Protein AF-A0A7K2N5H4-F1 (afdb_monomer)

Radius of gyration: 20.77 Å; Cα contacts (8 Å, |Δi|>4): 59; chains: 1; bounding box: 54×27×44 Å

Sequence (99 aa):
MAHADRAPVLTRFPPTPSLFHPPPELNGLQRDRPVTRFRLADGTTGWPATRYEDVCQVPTDPPEHTRPRRLVAGAFTARRADAMRPRVTDVDADLVENS

pLDDT: mean 77.27, std 15.85, range [30.98, 98.0]

Secondary structure (DSSP, 8-state):
-----S----BPPPP-S-SSS--TTHHHHHHH-SB--EE-TTS-EE--B-SHHHHHTS---TTTTHHHHHHHTTTT-HHHHHHTHHHHHHHHHHHHHT-

Nearest PDB structures (foldseek):
  8yz8-assembly1_B  TM=8.026E-01  e=1.844E-01  Kitasatospora mediocidica KCTC 9733
  2ij5-assembly5_E  TM=7.997E-01  e=2.772E-01  Mycobacterium tuberculosis
  3cy0-assembly1_A-2  TM=7.797E-01  e=2.967E-01  Mycobacterium tuberculosis H37Rv
  7nqm-assembly1_A  TM=7.684E-01  e=2.967E-01  Mycobacterium tuberculosis H37Rv
  1n4g-assembly1_A  TM=7.869E-01  e=4.774E-01  Mycobacterium tuberculosis

Structure (mmCIF, N/CA/C/O backbone):
data_AF-A0A7K2N5H4-F1
#
_entry.id   AF-A0A7K2N5H4-F1
#
loop_
_atom_site.group_PDB
_atom_site.id
_atom_site.type_symbol
_atom_site.label_atom_id
_atom_site.label_alt_id
_atom_site.label_comp_id
_atom_site.label_asym_id
_atom_site.label_entity_id
_atom_site.label_seq_id
_atom_site.pdbx_PDB_ins_code
_atom_site.Cartn_x
_atom_site.Cartn_y
_atom_site.Cartn_z
_atom_site.occupancy
_atom_site.B_iso_or_equiv
_atom_site.auth_seq_id
_atom_site.auth_comp_id
_atom_site.auth_asym_id
_atom_site.auth_atom_id
_atom_site.pdbx_PDB_model_num
ATOM 1 N N . MET A 1 1 ? -27.200 -14.488 11.627 1.00 32.34 1 MET A N 1
ATOM 2 C CA . MET A 1 1 ? -26.873 -13.044 11.671 1.00 32.34 1 MET A CA 1
ATOM 3 C C . MET A 1 1 ? -27.424 -12.405 12.949 1.00 32.34 1 MET A C 1
ATOM 5 O O . MET A 1 1 ? -28.301 -11.558 12.879 1.00 32.34 1 MET A O 1
ATOM 9 N N . ALA A 1 2 ? -26.943 -12.812 14.125 1.00 39.06 2 ALA A N 1
ATOM 10 C CA . ALA A 1 2 ? -27.348 -12.200 15.392 1.00 39.06 2 ALA A CA 1
ATOM 11 C C . ALA A 1 2 ? -26.259 -12.439 16.444 1.00 39.06 2 ALA A C 1
ATOM 13 O O . ALA A 1 2 ? -26.089 -13.572 16.870 1.00 39.06 2 ALA A O 1
ATOM 14 N N . HIS A 1 3 ? -25.496 -11.394 16.781 1.00 30.98 3 HIS A N 1
ATOM 15 C CA . HIS A 1 3 ? -24.846 -11.163 18.081 1.00 30.98 3 HIS A CA 1
ATOM 16 C C . HIS A 1 3 ? -23.967 -9.908 17.989 1.00 30.98 3 HIS A C 1
ATOM 18 O O . HIS A 1 3 ? -22.774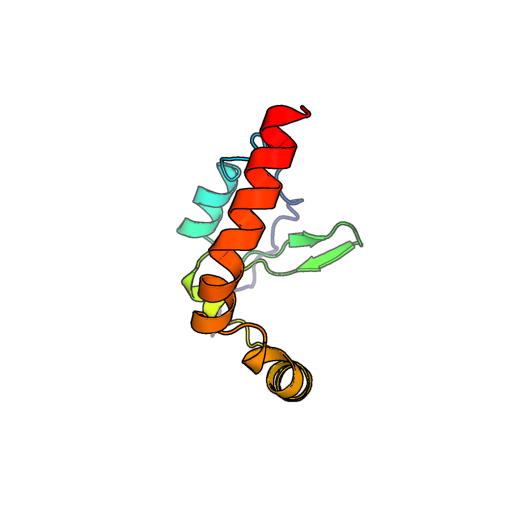 -9.982 17.715 1.00 30.98 3 HIS A O 1
ATOM 24 N N . ALA A 1 4 ? -24.557 -8.736 18.219 1.00 41.62 4 ALA A N 1
ATOM 25 C CA . ALA A 1 4 ? -23.785 -7.522 18.484 1.00 41.62 4 ALA A CA 1
ATOM 26 C C . ALA A 1 4 ? -24.563 -6.562 19.394 1.00 41.62 4 ALA A C 1
ATOM 28 O O . ALA A 1 4 ? -24.582 -5.360 19.155 1.00 41.62 4 ALA A O 1
ATOM 29 N N . ASP A 1 5 ? -25.203 -7.096 20.438 1.00 41.59 5 ASP A N 1
ATOM 30 C CA . ASP A 1 5 ? -25.733 -6.282 21.533 1.00 41.59 5 ASP A CA 1
ATOM 31 C C . ASP A 1 5 ? -24.861 -6.467 22.780 1.00 41.59 5 ASP A C 1
ATOM 33 O O . ASP A 1 5 ? -25.131 -7.268 23.674 1.00 41.59 5 ASP A O 1
ATOM 37 N N . ARG A 1 6 ? -23.708 -5.794 22.764 1.00 43.78 6 ARG A N 1
ATOM 38 C CA . ARG A 1 6 ? -22.953 -5.419 23.963 1.00 43.78 6 ARG A CA 1
ATOM 39 C C . ARG A 1 6 ? -21.995 -4.294 23.579 1.00 43.78 6 ARG A C 1
ATOM 41 O O . ARG A 1 6 ? -21.187 -4.459 22.665 1.00 43.78 6 ARG A O 1
ATOM 48 N N . ALA A 1 7 ? -22.149 -3.148 24.241 1.00 46.69 7 ALA A N 1
ATOM 49 C CA . ALA A 1 7 ? -21.488 -1.877 23.933 1.00 46.69 7 ALA A CA 1
ATOM 50 C C . ALA A 1 7 ? -19.988 -2.043 23.595 1.00 46.69 7 ALA A C 1
ATOM 52 O O . ALA A 1 7 ? -19.260 -2.648 24.387 1.00 46.69 7 ALA A O 1
ATOM 53 N N . PRO A 1 8 ? -19.488 -1.541 22.448 1.00 47.0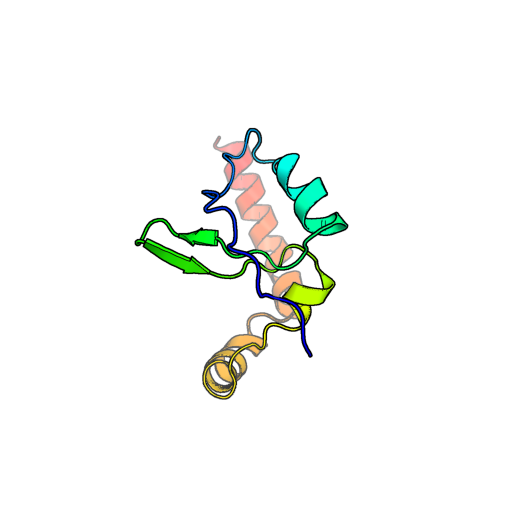0 8 PRO A N 1
ATOM 54 C CA . PRO A 1 8 ? -18.092 -1.735 22.096 1.00 47.00 8 PRO A CA 1
ATOM 55 C C . PRO A 1 8 ? -17.209 -0.669 22.752 1.00 47.00 8 PRO A C 1
ATOM 57 O O . PRO A 1 8 ? -17.536 0.518 22.787 1.00 47.00 8 PRO A O 1
ATOM 60 N N . VAL A 1 9 ? -16.069 -1.131 23.263 1.00 56.78 9 VAL A N 1
ATOM 61 C CA . VAL A 1 9 ? -14.980 -0.317 23.803 1.00 56.78 9 VAL A CA 1
ATOM 62 C C . VAL A 1 9 ? -14.493 0.649 22.721 1.00 56.78 9 VAL A C 1
ATOM 64 O O . VAL A 1 9 ? -14.119 0.233 21.629 1.00 56.78 9 VAL A O 1
ATOM 67 N N . LEU A 1 10 ? -14.499 1.945 23.035 1.00 49.84 10 LEU A N 1
ATOM 68 C CA . LEU A 1 10 ? -13.975 3.014 22.188 1.00 49.84 10 LEU A CA 1
ATOM 69 C C . LEU A 1 10 ? -12.444 3.019 22.253 1.00 49.84 10 LEU A C 1
ATOM 71 O O . LEU A 1 10 ? -11.855 3.822 22.975 1.00 49.84 10 LEU A O 1
ATOM 75 N N . THR A 1 11 ? -11.781 2.122 21.528 1.00 56.72 11 THR A N 1
ATOM 76 C CA . THR A 1 11 ? -10.325 2.197 21.375 1.00 56.72 11 THR A CA 1
ATOM 77 C C . THR A 1 11 ? -9.973 3.147 20.235 1.00 56.72 11 THR A C 1
ATOM 79 O O . THR A 1 11 ? -10.499 3.043 19.125 1.00 56.72 11 THR A O 1
ATOM 82 N N . ARG A 1 12 ? -9.057 4.081 20.500 1.00 65.12 12 ARG A N 1
ATOM 83 C CA . ARG A 1 12 ? -8.275 4.745 19.449 1.00 65.12 12 ARG A CA 1
ATOM 84 C C . ARG A 1 12 ? -7.385 3.686 18.784 1.00 65.12 12 ARG A C 1
ATOM 86 O O . ARG A 1 12 ? -7.023 2.710 19.441 1.00 65.12 12 ARG A O 1
ATOM 93 N N . PHE A 1 13 ? -7.034 3.859 17.509 1.00 67.50 13 PHE A N 1
ATOM 94 C CA . PHE A 1 13 ? -6.038 2.989 16.871 1.00 67.50 13 PHE A CA 1
ATOM 95 C C . PHE A 1 13 ? -4.749 2.981 17.718 1.00 67.50 13 PHE A C 1
ATOM 97 O O . PHE A 1 13 ? -4.314 4.066 18.129 1.00 67.50 13 PHE A O 1
ATOM 104 N N . PRO A 1 14 ? -4.177 1.805 18.040 1.00 72.12 14 PRO A N 1
ATOM 105 C CA . PRO A 1 14 ? -2.994 1.738 18.885 1.00 72.12 14 PRO A CA 1
ATOM 106 C C . PRO A 1 14 ? -1.818 2.451 18.201 1.00 72.12 14 PRO A C 1
ATOM 108 O O . PRO A 1 14 ? -1.694 2.377 16.975 1.00 72.12 14 PRO A O 1
ATOM 111 N N . PRO A 1 15 ? -0.966 3.164 18.958 1.00 74.19 15 PRO A N 1
ATOM 112 C CA . PRO A 1 15 ? 0.248 3.742 18.399 1.00 74.19 15 PRO A CA 1
ATOM 113 C C . PRO A 1 15 ? 1.154 2.631 17.858 1.00 74.19 15 PRO A C 1
ATOM 115 O O . PRO A 1 15 ? 1.268 1.569 18.464 1.00 74.19 15 PRO A O 1
ATOM 118 N N . THR A 1 16 ? 1.804 2.877 16.722 1.00 73.94 16 THR A N 1
ATOM 119 C CA . THR A 1 16 ? 2.743 1.931 16.109 1.00 73.94 16 THR A CA 1
ATOM 120 C C . THR A 1 16 ? 4.127 2.092 16.742 1.00 73.94 16 THR A C 1
ATOM 122 O O . THR A 1 16 ? 4.766 3.119 16.516 1.00 73.94 16 THR A O 1
ATOM 125 N N . PRO A 1 17 ? 4.627 1.114 17.523 1.00 77.75 17 PRO A N 1
ATOM 126 C CA . PRO A 1 17 ? 5.950 1.210 18.147 1.00 77.75 17 PRO A CA 1
ATOM 127 C C . PRO A 1 17 ? 7.096 0.991 17.146 1.00 77.75 17 PRO A C 1
ATOM 129 O O . PRO A 1 17 ? 8.254 1.242 17.465 1.00 77.75 17 PRO A O 1
ATOM 132 N N . SER A 1 18 ? 6.790 0.501 15.941 1.00 81.69 18 SER A N 1
ATOM 133 C CA . SER A 1 18 ? 7.746 0.228 14.871 1.00 81.69 18 SER A CA 1
ATOM 134 C C . SER A 1 18 ? 7.106 0.465 13.504 1.00 81.69 18 SER A C 1
ATOM 136 O O . SER A 1 18 ? 5.906 0.260 13.331 1.00 81.69 18 SER A O 1
ATOM 138 N N . LEU A 1 19 ? 7.924 0.859 12.525 1.00 82.31 19 LEU A N 1
ATOM 139 C CA . LEU A 1 19 ? 7.526 0.939 11.116 1.00 82.31 19 LEU A CA 1
ATOM 140 C C . LEU A 1 19 ? 7.452 -0.441 10.443 1.00 82.31 19 LEU A C 1
ATOM 142 O O . LEU A 1 19 ? 6.711 -0.607 9.481 1.00 82.31 19 LEU A O 1
ATOM 146 N N . PHE A 1 20 ? 8.201 -1.427 10.944 1.00 86.50 20 PHE A N 1
ATOM 147 C CA . PHE A 1 20 ? 8.330 -2.751 1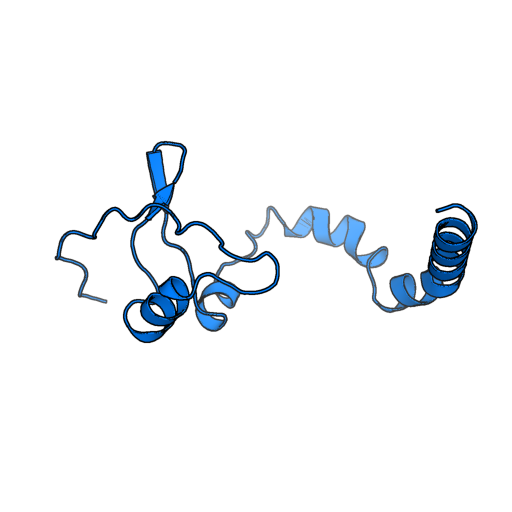0.320 1.00 86.50 20 PHE A CA 1
ATOM 148 C C . PHE A 1 20 ? 7.509 -3.842 11.013 1.00 86.50 20 PHE A C 1
ATOM 150 O O . PHE A 1 20 ? 7.412 -4.955 10.501 1.00 86.50 20 PHE A O 1
ATOM 157 N N . HIS A 1 21 ? 6.901 -3.534 12.161 1.00 80.38 21 HIS A N 1
ATOM 158 C CA . HIS A 1 21 ? 6.068 -4.476 12.899 1.00 80.38 21 HIS A CA 1
ATOM 159 C C . HIS A 1 21 ? 4.719 -3.848 13.240 1.00 80.38 21 HIS A C 1
ATOM 161 O O . HIS A 1 21 ? 4.688 -2.742 13.790 1.00 80.38 21 HIS A O 1
ATOM 167 N N . PRO A 1 22 ? 3.602 -4.543 12.958 1.00 78.19 22 PRO A N 1
ATOM 168 C CA . PRO A 1 22 ? 2.304 -4.072 13.402 1.00 78.19 22 PRO A CA 1
ATOM 169 C C . PRO A 1 22 ? 2.244 -4.039 14.942 1.00 78.19 22 PRO A C 1
ATOM 171 O O . PRO A 1 22 ? 2.941 -4.819 15.600 1.00 78.19 22 PRO A O 1
ATOM 174 N N . PRO A 1 23 ? 1.398 -3.175 15.531 1.00 79.81 23 PRO A N 1
ATOM 175 C CA . PRO A 1 23 ? 1.186 -3.134 16.973 1.00 79.81 23 PRO A CA 1
ATOM 176 C C . PRO A 1 23 ? 0.762 -4.514 17.503 1.00 79.81 23 PRO A C 1
ATOM 178 O O . PRO A 1 23 ? -0.158 -5.119 16.936 1.00 79.81 23 PRO A O 1
ATOM 181 N N . PRO A 1 24 ? 1.390 -5.035 18.573 1.00 76.88 24 PRO A N 1
ATOM 182 C CA . PRO A 1 24 ? 1.077 -6.361 19.106 1.00 76.88 24 PRO A CA 1
ATOM 183 C C . PRO A 1 24 ? -0.384 -6.497 19.564 1.00 76.88 24 PRO A C 1
ATOM 185 O O . PRO A 1 24 ? -0.931 -7.600 19.542 1.00 76.88 24 PRO A O 1
ATOM 188 N N . GLU A 1 25 ? -1.041 -5.388 19.909 1.00 75.56 25 GLU A N 1
ATOM 189 C CA . GLU A 1 25 ? -2.459 -5.305 20.268 1.00 75.56 25 GLU A CA 1
ATOM 190 C C . GLU A 1 25 ? -3.383 -5.757 19.123 1.00 75.56 25 GLU A C 1
ATOM 192 O O . GLU A 1 25 ? -4.464 -6.294 19.376 1.00 75.56 25 GLU A O 1
ATOM 197 N N . LEU A 1 26 ? -2.955 -5.615 17.858 1.00 74.06 26 LEU A N 1
ATOM 198 C CA . LEU A 1 26 ? -3.721 -6.101 16.704 1.00 74.06 26 LEU A CA 1
ATOM 199 C C . LEU A 1 26 ? -3.814 -7.634 16.670 1.00 74.06 26 LEU A C 1
ATOM 201 O O . LEU A 1 26 ? -4.810 -8.167 16.182 1.00 74.06 26 LEU A O 1
ATOM 205 N N . ASN A 1 27 ? -2.840 -8.356 17.239 1.00 74.31 27 ASN A N 1
ATOM 206 C CA . ASN A 1 27 ? -2.827 -9.825 17.233 1.00 74.31 27 ASN A CA 1
ATOM 207 C C . ASN A 1 27 ? -3.984 -10.434 18.047 1.00 74.31 27 ASN A C 1
ATOM 209 O O . ASN A 1 27 ? -4.435 -11.542 17.749 1.00 74.31 27 ASN A O 1
ATOM 213 N N . GLY A 1 28 ? -4.438 -9.748 19.102 1.00 68.75 28 GLY A N 1
ATOM 214 C CA . GLY A 1 28 ? -5.608 -10.159 19.888 1.00 68.75 28 GLY A CA 1
ATOM 215 C C . GLY A 1 28 ? -6.914 -9.869 19.148 1.00 68.75 28 GLY A C 1
ATOM 216 O O . GLY A 1 28 ? -7.788 -10.727 19.064 1.00 68.75 28 GLY A O 1
ATOM 217 N N . LEU A 1 29 ? -7.008 -8.695 18.513 1.00 69.12 29 LEU A N 1
ATOM 218 C CA . LEU A 1 29 ? -8.169 -8.314 17.702 1.00 69.12 29 LEU A CA 1
ATOM 219 C C . LEU A 1 29 ? -8.375 -9.266 16.521 1.00 69.12 29 LEU A C 1
ATOM 221 O O . LEU A 1 29 ? -9.490 -9.732 16.305 1.00 69.12 29 LEU A O 1
ATOM 225 N N . GLN A 1 30 ? -7.301 -9.633 15.818 1.00 67.62 30 GLN A N 1
ATOM 226 C CA . GLN A 1 30 ? -7.366 -10.602 14.724 1.00 67.62 30 GLN A CA 1
ATOM 227 C C . GLN A 1 30 ? -7.862 -11.978 15.187 1.00 67.62 30 GLN A C 1
ATOM 229 O O . GLN A 1 30 ? -8.613 -12.626 14.461 1.00 67.62 30 GLN A O 1
ATOM 234 N N . ARG A 1 31 ? -7.466 -12.447 16.376 1.00 64.94 31 ARG A N 1
ATOM 235 C CA . ARG A 1 31 ? -7.853 -13.777 16.874 1.00 64.94 31 ARG A CA 1
ATOM 236 C C . ARG A 1 31 ? -9.276 -13.809 17.419 1.00 64.94 31 ARG A C 1
ATOM 238 O O . ARG A 1 31 ? -10.054 -14.654 16.981 1.00 64.94 31 ARG A O 1
ATOM 245 N N . ASP A 1 32 ? -9.627 -12.858 18.278 1.00 65.19 32 ASP A N 1
ATOM 246 C CA . ASP A 1 32 ? -10.821 -12.971 19.118 1.00 65.19 32 ASP A CA 1
ATOM 247 C C . ASP A 1 32 ? -11.992 -12.107 18.631 1.00 65.19 32 ASP A C 1
ATOM 249 O O . ASP A 1 32 ? -13.152 -12.443 18.880 1.00 65.19 32 ASP A O 1
ATOM 253 N N . ARG A 1 33 ? -11.722 -10.983 17.944 1.00 60.88 33 ARG A N 1
ATOM 254 C CA . ARG A 1 33 ? -12.746 -10.007 17.512 1.00 60.88 33 ARG A CA 1
ATOM 255 C C . ARG A 1 33 ? -12.376 -9.310 16.188 1.00 60.88 33 ARG A C 1
ATOM 257 O O . ARG A 1 33 ? -12.135 -8.097 16.190 1.00 60.88 33 ARG A O 1
ATOM 264 N N . PRO A 1 34 ? -12.369 -10.044 15.058 1.00 59.59 34 PRO A N 1
ATOM 265 C CA . PRO A 1 34 ? -11.785 -9.580 13.793 1.00 59.59 34 PRO A CA 1
ATOM 266 C C . PRO A 1 34 ? -12.442 -8.322 13.206 1.00 59.59 34 PRO A C 1
ATOM 268 O O . PRO A 1 34 ? -11.798 -7.597 12.446 1.00 59.59 34 PRO A O 1
ATOM 271 N N . VAL A 1 35 ? -13.679 -8.030 13.629 1.00 63.84 35 VAL A N 1
ATOM 272 C CA . VAL A 1 35 ? -14.455 -6.832 13.294 1.00 63.84 35 VAL A CA 1
ATOM 273 C C . VAL A 1 35 ? -14.952 -6.183 14.596 1.00 63.84 35 VAL A C 1
ATOM 275 O O . VAL A 1 35 ? -15.912 -6.638 15.219 1.00 63.84 35 VAL A O 1
ATOM 278 N N . THR A 1 36 ? -14.268 -5.125 15.040 1.00 68.19 36 THR A N 1
ATOM 279 C CA . THR A 1 36 ? -14.588 -4.358 16.264 1.00 68.19 36 THR A CA 1
ATOM 280 C C . THR A 1 36 ? -14.861 -2.897 15.911 1.00 68.19 36 THR A C 1
ATOM 282 O O . THR A 1 36 ? -14.314 -2.382 14.952 1.00 68.19 36 THR A O 1
ATOM 285 N N . ARG A 1 37 ? -15.710 -2.191 16.659 1.00 71.62 37 ARG A N 1
ATOM 286 C CA . ARG A 1 37 ? -16.051 -0.789 16.376 1.00 71.62 37 ARG A CA 1
ATOM 287 C C . ARG A 1 37 ? -14.932 0.160 16.857 1.00 71.62 37 ARG A C 1
ATOM 289 O O . ARG A 1 37 ? -14.608 0.136 18.038 1.00 71.62 37 ARG A O 1
ATOM 296 N N . PHE A 1 38 ? -14.377 1.007 15.982 1.00 73.75 38 PHE A N 1
ATOM 297 C CA . PHE A 1 38 ? -13.315 1.990 16.292 1.00 73.75 38 PHE A CA 1
ATOM 298 C C . PHE A 1 38 ? -13.783 3.431 16.079 1.00 73.75 38 PHE A C 1
ATOM 300 O O . PHE A 1 38 ? -14.527 3.706 15.139 1.00 73.75 38 PHE A O 1
ATOM 307 N N . ARG A 1 39 ? -13.300 4.374 16.900 1.00 76.25 39 ARG A N 1
ATOM 308 C CA . ARG A 1 39 ? -13.492 5.812 16.651 1.00 76.25 39 ARG A CA 1
ATOM 309 C C . ARG A 1 39 ? -12.303 6.365 15.869 1.00 76.25 39 ARG A C 1
ATOM 311 O O . ARG A 1 39 ? -11.163 6.271 16.327 1.00 76.25 39 ARG A O 1
ATOM 318 N N . LEU A 1 40 ? -12.585 6.929 14.702 1.00 76.62 40 LEU A N 1
ATOM 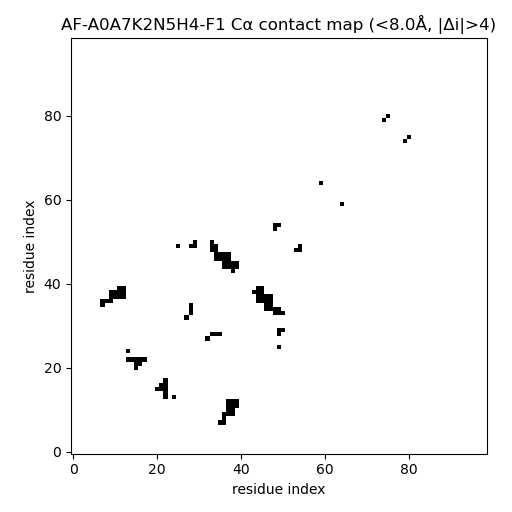319 C CA . LEU A 1 40 ? -11.606 7.604 13.860 1.00 76.62 40 LEU A CA 1
ATOM 320 C C . LEU A 1 40 ? -11.322 9.016 14.394 1.00 76.62 40 LEU A C 1
ATOM 322 O O . LEU A 1 40 ? -12.035 9.531 15.259 1.00 76.62 40 LEU A O 1
ATOM 326 N N . ALA A 1 41 ? -10.234 9.627 13.921 1.00 75.44 41 ALA A N 1
ATOM 327 C CA . ALA A 1 41 ? -9.774 10.930 14.411 1.00 75.44 41 ALA A CA 1
ATOM 328 C C . ALA A 1 41 ? -10.792 12.061 14.176 1.00 75.44 41 ALA A C 1
ATOM 330 O O . ALA A 1 41 ? -10.841 13.008 14.953 1.00 75.44 41 ALA A O 1
ATOM 331 N N . ASP A 1 42 ? -11.631 11.928 13.150 1.00 80.50 42 ASP A N 1
ATOM 332 C CA . ASP A 1 42 ? -12.733 12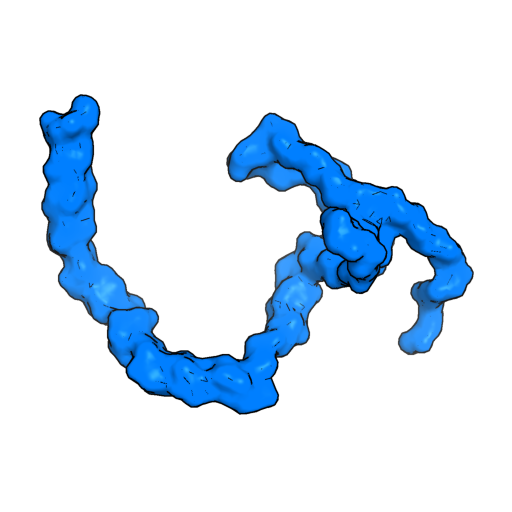.838 12.820 1.00 80.50 42 ASP A CA 1
ATOM 333 C C . ASP A 1 42 ? -13.994 12.621 13.685 1.00 80.50 42 ASP A C 1
ATOM 335 O O . ASP A 1 42 ? -15.018 13.267 13.479 1.00 80.50 42 ASP A O 1
ATOM 339 N N . GLY A 1 43 ? -13.942 11.702 14.655 1.00 79.31 43 GLY A N 1
ATOM 340 C CA . GLY A 1 43 ? -15.066 11.348 15.518 1.00 79.31 43 GLY A CA 1
ATOM 341 C C . GLY A 1 43 ? -16.051 10.357 14.896 1.00 79.31 43 GLY A C 1
ATOM 342 O O . GLY A 1 43 ? -16.921 9.846 15.611 1.00 79.31 43 GLY A O 1
ATOM 343 N N . THR A 1 44 ? -15.903 10.023 13.610 1.00 81.31 44 THR A N 1
ATOM 344 C CA . THR A 1 44 ? -16.716 8.995 12.960 1.00 81.31 44 THR A CA 1
ATOM 345 C C . THR A 1 44 ? -16.364 7.614 13.496 1.00 81.31 44 THR A C 1
ATOM 347 O O . THR A 1 44 ? -1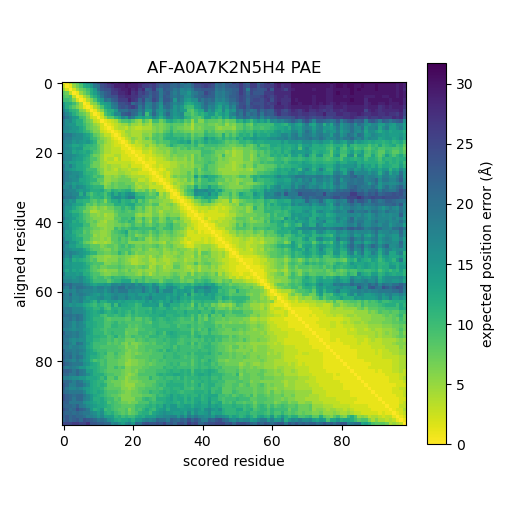5.356 7.391 14.175 1.00 81.31 44 THR A O 1
ATOM 350 N N . THR A 1 45 ? -17.256 6.662 13.247 1.00 79.44 45 THR A N 1
ATOM 351 C CA . THR A 1 45 ? -17.057 5.291 13.687 1.00 79.44 45 THR A CA 1
ATOM 352 C C . THR A 1 45 ? -16.817 4.372 12.502 1.00 79.44 45 THR A C 1
ATOM 354 O O . THR A 1 45 ? -17.687 4.246 11.645 1.00 79.44 45 THR A O 1
ATOM 357 N N . GLY A 1 46 ? -15.679 3.684 12.508 1.00 77.88 46 GLY A N 1
ATOM 358 C CA . GLY A 1 46 ? -15.338 2.649 11.541 1.00 77.88 46 GLY A CA 1
ATOM 359 C C . GLY A 1 46 ? -15.397 1.237 12.123 1.00 77.88 46 GLY A C 1
ATOM 360 O O . GLY A 1 46 ? -15.479 1.032 13.338 1.00 77.88 46 GLY A O 1
ATOM 361 N N . TRP A 1 47 ? -15.303 0.265 11.223 1.00 78.25 47 TRP A N 1
ATOM 362 C CA . TRP A 1 47 ? -15.119 -1.152 11.518 1.00 78.25 47 TRP A CA 1
ATOM 363 C C . TRP A 1 47 ? -13.891 -1.622 10.727 1.00 78.25 47 TRP A C 1
ATOM 365 O O . TRP A 1 47 ? -14.019 -1.891 9.534 1.00 78.25 47 TRP A O 1
ATOM 375 N N . PRO A 1 48 ? -12.683 -1.643 11.316 1.00 75.00 48 PRO A N 1
ATOM 376 C CA . PRO A 1 48 ? -11.516 -2.129 10.611 1.00 75.00 48 PRO A CA 1
ATOM 377 C C . PRO A 1 48 ? -11.641 -3.638 10.398 1.00 75.00 48 PRO A C 1
ATOM 379 O O . PRO A 1 48 ? -11.878 -4.394 11.341 1.00 75.00 48 PRO A O 1
A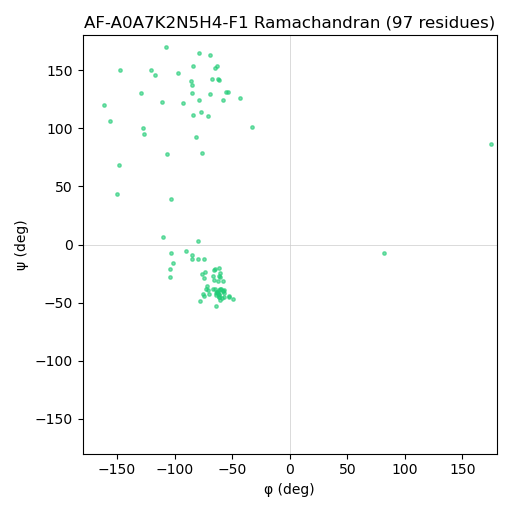TOM 382 N N . ALA A 1 49 ? -11.439 -4.056 9.152 1.00 76.44 49 ALA A N 1
ATOM 383 C CA . ALA A 1 49 ? -11.138 -5.434 8.804 1.00 76.44 49 ALA A CA 1
ATOM 384 C C . ALA A 1 49 ? -9.663 -5.687 9.133 1.00 76.44 49 ALA A C 1
ATOM 386 O O . ALA A 1 49 ? -8.775 -5.058 8.558 1.00 76.44 49 ALA A O 1
ATOM 387 N N . THR A 1 50 ? -9.398 -6.555 10.109 1.00 71.75 50 THR A N 1
ATOM 388 C CA . THR A 1 50 ? -8.026 -6.816 10.582 1.00 71.75 50 THR A CA 1
ATOM 389 C C . THR A 1 50 ? -7.440 -8.114 10.038 1.00 71.75 50 THR A C 1
ATOM 391 O O . THR A 1 50 ? -6.220 -8.290 10.088 1.00 71.75 50 THR A O 1
ATOM 394 N N . ARG A 1 51 ? -8.277 -9.007 9.494 1.00 74.69 51 ARG A N 1
ATOM 395 C CA . ARG A 1 51 ? -7.841 -10.229 8.813 1.00 74.69 51 ARG A CA 1
ATOM 396 C C . ARG A 1 51 ? -7.787 -10.025 7.309 1.00 74.69 51 ARG A C 1
ATOM 398 O O . ARG A 1 51 ? -8.616 -9.331 6.732 1.00 74.69 51 ARG A O 1
ATOM 405 N N . TYR A 1 52 ? -6.845 -10.713 6.673 1.00 77.81 52 TYR A N 1
ATOM 406 C CA . TYR A 1 52 ? -6.704 -10.704 5.219 1.00 77.81 52 TYR A CA 1
ATOM 407 C C . TYR A 1 52 ? -7.985 -11.162 4.504 1.00 77.81 52 TYR A C 1
ATOM 409 O O . TYR A 1 52 ? -8.405 -10.530 3.540 1.00 77.81 52 TYR A O 1
ATOM 417 N N . GLU A 1 53 ? -8.637 -12.211 5.022 1.00 72.31 53 GLU A N 1
ATOM 418 C CA . GLU A 1 53 ? -9.892 -12.734 4.466 1.00 72.31 53 GLU A CA 1
ATOM 419 C C . GLU A 1 53 ? -11.000 -11.675 4.422 1.00 72.31 53 GLU A C 1
ATOM 421 O O . GLU A 1 53 ? -11.687 -11.562 3.412 1.00 72.31 53 GLU A O 1
ATOM 426 N N . ASP A 1 54 ? -11.110 -10.849 5.465 1.00 73.06 54 ASP A N 1
ATOM 427 C CA . ASP A 1 54 ? -12.110 -9.785 5.560 1.00 73.06 54 ASP A CA 1
ATOM 428 C C . ASP A 1 54 ? -11.780 -8.620 4.614 1.00 73.06 54 ASP A C 1
ATOM 430 O O . ASP A 1 54 ? -12.671 -8.055 3.983 1.00 73.06 54 ASP A O 1
ATOM 434 N N . VAL A 1 55 ? -10.493 -8.277 4.469 1.00 78.44 55 VAL A N 1
ATOM 435 C CA . VAL A 1 55 ? -10.039 -7.205 3.564 1.00 78.44 55 VAL A CA 1
ATOM 436 C C . VAL A 1 55 ? -10.351 -7.546 2.108 1.00 78.44 55 VAL A C 1
ATOM 438 O O . VAL A 1 55 ? -10.801 -6.680 1.362 1.00 78.44 55 VAL A O 1
ATOM 441 N N . CYS A 1 56 ? -10.162 -8.802 1.697 1.00 77.44 56 CYS A N 1
ATOM 442 C CA . CYS A 1 56 ? -10.450 -9.234 0.327 1.00 77.44 56 CYS A CA 1
ATOM 443 C C . CYS A 1 56 ? -11.938 -9.163 -0.045 1.00 77.44 56 CYS A C 1
ATOM 445 O O . CYS A 1 56 ? -12.254 -9.119 -1.233 1.00 77.44 56 CYS A O 1
ATOM 447 N N . GLN A 1 57 ? -12.840 -9.155 0.940 1.00 71.62 57 GLN A N 1
ATOM 448 C CA . GLN A 1 57 ? -14.284 -9.041 0.717 1.00 71.62 57 GLN A CA 1
ATOM 449 C C . GLN A 1 57 ? -14.758 -7.591 0.589 1.00 71.62 57 GLN A C 1
ATOM 451 O O . GLN A 1 57 ? -15.913 -7.374 0.230 1.00 71.62 57 GLN A O 1
ATOM 456 N N . VAL A 1 58 ? -13.903 -6.598 0.872 1.00 72.69 58 VAL A N 1
ATOM 457 C CA . VAL A 1 58 ? -14.245 -5.185 0.677 1.00 72.69 58 VAL A CA 1
ATOM 458 C C . VAL A 1 58 ? -14.281 -4.908 -0.831 1.00 72.69 58 VAL A C 1
ATOM 460 O O . VAL A 1 58 ? -13.238 -4.955 -1.491 1.00 72.69 58 VAL A O 1
ATOM 463 N N . PRO A 1 59 ? -15.466 -4.656 -1.415 1.00 67.38 59 PRO A N 1
ATOM 464 C CA . PRO A 1 59 ? -15.590 -4.504 -2.853 1.00 67.38 59 PRO A CA 1
ATOM 465 C C . PRO A 1 59 ? -14.887 -3.228 -3.322 1.00 67.38 59 PRO A C 1
ATOM 467 O O . PRO A 1 59 ? -14.921 -2.187 -2.674 1.00 67.38 59 PRO A O 1
ATOM 470 N N . THR A 1 60 ? -14.252 -3.304 -4.489 1.00 72.81 60 THR A N 1
ATOM 471 C CA . THR A 1 60 ? -13.758 -2.120 -5.196 1.00 72.81 60 THR A CA 1
ATOM 472 C C . THR A 1 60 ? -14.936 -1.505 -5.946 1.00 72.81 60 THR A C 1
ATOM 474 O O . THR A 1 60 ? -15.209 -1.956 -7.053 1.00 72.81 60 THR A O 1
ATOM 477 N N . ASP A 1 61 ? -15.650 -0.552 -5.331 1.00 70.50 61 ASP A N 1
ATOM 478 C CA . ASP A 1 61 ? -16.939 0.017 -5.783 1.00 70.50 61 ASP A CA 1
ATOM 479 C C . ASP A 1 61 ? -17.091 0.093 -7.319 1.00 70.50 61 ASP A C 1
ATOM 481 O O . ASP A 1 61 ? -16.490 0.964 -7.968 1.00 70.50 61 ASP A O 1
ATOM 485 N N . PRO A 1 62 ? -17.821 -0.849 -7.947 1.00 73.50 62 PRO A N 1
ATOM 486 C CA . PRO A 1 62 ? -18.252 -0.725 -9.330 1.00 73.50 62 PRO A CA 1
ATOM 487 C C . PRO A 1 62 ? -19.578 0.059 -9.386 1.00 73.50 62 PRO A C 1
ATOM 489 O O . PRO A 1 62 ? -20.475 -0.246 -8.601 1.00 73.50 62 PRO A O 1
ATOM 492 N N . PRO A 1 63 ? -19.783 0.952 -10.377 1.00 79.50 63 PRO A N 1
ATOM 493 C CA . PRO A 1 63 ? -18.957 1.174 -11.566 1.00 79.50 63 PRO A CA 1
ATOM 494 C C . PRO A 1 63 ? -17.841 2.216 -11.397 1.00 79.50 63 PRO A C 1
ATOM 496 O O . PRO A 1 63 ? -17.041 2.379 -12.327 1.00 79.50 63 PRO A O 1
ATOM 499 N N . GLU A 1 64 ? -17.773 2.906 -10.259 1.00 80.50 64 GLU A N 1
ATOM 500 C CA . GLU A 1 64 ? -16.906 4.062 -9.999 1.00 80.50 64 GLU A CA 1
ATOM 501 C C . GLU A 1 64 ? -15.443 3.741 -10.328 1.00 80.50 64 GLU A C 1
ATOM 503 O O . GLU A 1 64 ? -14.779 4.486 -11.053 1.00 80.50 64 GLU A O 1
ATOM 508 N N . HIS A 1 65 ? -14.968 2.564 -9.911 1.00 81.81 65 HIS A N 1
ATOM 509 C CA . HIS A 1 65 ? -13.602 2.109 -10.165 1.00 81.81 65 HIS A CA 1
ATOM 510 C C . HIS A 1 65 ? -13.396 1.426 -11.526 1.00 81.81 65 HIS A C 1
ATOM 512 O O . HIS A 1 65 ? -12.259 1.230 -11.962 1.00 81.81 65 HIS A O 1
ATOM 518 N N . THR A 1 66 ? -14.465 1.077 -12.248 1.00 85.12 66 THR A N 1
ATOM 519 C CA . THR A 1 66 ? -14.360 0.302 -13.498 1.00 85.12 66 THR A CA 1
ATOM 520 C C . THR A 1 66 ? -13.848 1.155 -14.658 1.00 85.12 66 THR A C 1
ATOM 522 O O . THR A 1 66 ? -12.967 0.729 -15.412 1.00 85.12 66 THR A O 1
ATOM 525 N N . ARG A 1 67 ? -14.375 2.375 -14.809 1.00 87.25 67 ARG A N 1
ATOM 526 C CA . ARG A 1 67 ? -13.989 3.299 -15.886 1.00 87.25 67 ARG A CA 1
ATOM 527 C C . ARG A 1 67 ? -12.522 3.751 -15.800 1.00 87.25 67 ARG A C 1
ATOM 529 O O . ARG A 1 67 ? -11.823 3.569 -16.798 1.00 87.25 67 ARG A O 1
ATOM 536 N N . PRO A 1 68 ? -12.016 4.291 -14.670 1.00 87.75 68 PRO A N 1
ATOM 537 C CA . PRO A 1 68 ? -10.617 4.711 -14.582 1.00 87.75 68 PRO A CA 1
ATOM 538 C C . PRO A 1 68 ? -9.661 3.526 -14.739 1.00 87.75 68 PRO A C 1
ATOM 540 O O . PRO A 1 68 ? -8.700 3.628 -15.500 1.00 87.75 68 PRO A O 1
ATOM 543 N N . ARG A 1 69 ? -9.963 2.366 -14.130 1.00 87.81 69 ARG A N 1
ATOM 544 C CA . ARG A 1 69 ? -9.147 1.153 -14.283 1.00 87.81 69 ARG A CA 1
ATOM 545 C C . ARG A 1 69 ? -9.006 0.747 -15.747 1.00 87.81 69 ARG A C 1
ATOM 547 O O . ARG A 1 69 ? -7.893 0.466 -16.174 1.00 87.81 69 ARG A O 1
ATOM 554 N N . ARG A 1 70 ? -10.088 0.746 -16.536 1.00 89.12 70 ARG A N 1
ATOM 555 C CA . ARG A 1 70 ? -10.015 0.406 -17.971 1.00 89.12 70 ARG A CA 1
ATOM 556 C C . ARG A 1 70 ? -9.097 1.340 -18.760 1.00 89.12 70 ARG A C 1
ATOM 558 O O . ARG A 1 70 ? -8.396 0.864 -19.644 1.00 89.12 70 ARG A O 1
ATOM 565 N N . LEU A 1 71 ? -9.093 2.634 -18.441 1.00 93.69 71 LEU A N 1
ATOM 566 C CA . LEU A 1 71 ? -8.281 3.623 -19.154 1.00 93.69 71 LEU A CA 1
ATOM 567 C C . LEU A 1 71 ? -6.782 3.467 -18.868 1.00 93.69 71 LEU A C 1
ATOM 569 O O . LEU A 1 71 ? -5.976 3.613 -19.781 1.00 93.69 71 LEU A O 1
ATOM 573 N N . VAL A 1 72 ? -6.404 3.160 -17.622 1.00 93.81 72 VAL A N 1
ATOM 574 C CA . VAL A 1 72 ? -4.987 3.175 -17.208 1.00 93.81 72 VAL A CA 1
ATOM 575 C C . VAL A 1 72 ? -4.356 1.790 -17.069 1.00 93.81 72 VAL A C 1
ATOM 577 O O . VAL A 1 72 ? -3.136 1.675 -17.152 1.00 93.81 72 VAL A O 1
ATOM 580 N N . ALA A 1 73 ? -5.140 0.718 -16.895 1.00 92.38 73 ALA A N 1
ATOM 581 C CA . 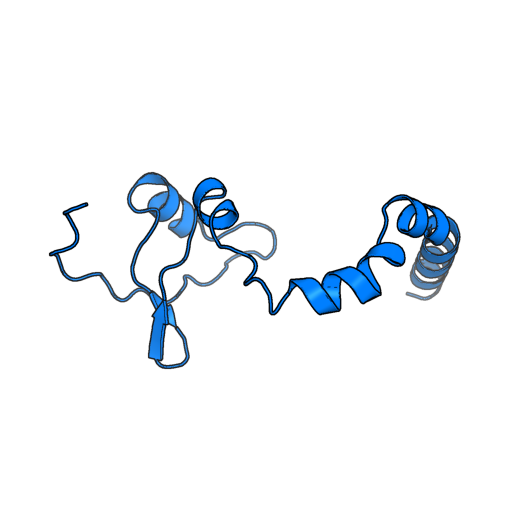ALA A 1 73 ? -4.603 -0.610 -16.570 1.00 92.38 73 ALA A CA 1
ATOM 582 C C . ALA A 1 73 ? -3.602 -1.143 -17.606 1.00 92.38 73 ALA A C 1
ATOM 584 O O . ALA A 1 73 ? -2.658 -1.832 -17.234 1.00 92.38 73 ALA A O 1
ATOM 585 N N . GLY A 1 74 ? -3.759 -0.796 -18.889 1.00 92.00 74 GLY A N 1
ATOM 586 C CA . GLY A 1 74 ? -2.818 -1.197 -19.940 1.00 92.00 74 GLY A CA 1
ATOM 587 C C . GLY A 1 74 ? -1.396 -0.651 -19.742 1.00 92.00 74 GLY A C 1
ATOM 588 O O . GLY A 1 74 ? -0.425 -1.325 -20.094 1.00 92.00 74 GLY A O 1
ATOM 589 N N . ALA A 1 75 ? -1.258 0.533 -19.137 1.00 93.06 75 ALA A N 1
ATOM 590 C CA . ALA A 1 75 ? 0.040 1.121 -18.808 1.00 93.06 75 ALA A CA 1
ATOM 591 C C . ALA A 1 75 ? 0.702 0.433 -17.599 1.00 93.06 75 ALA A C 1
ATOM 593 O O . ALA A 1 75 ? 1.924 0.339 -17.550 1.00 93.06 75 ALA A O 1
ATOM 594 N N . PHE A 1 76 ? -0.095 -0.115 -16.677 1.00 94.31 76 PHE A N 1
ATOM 595 C CA . PHE A 1 76 ? 0.353 -0.754 -15.431 1.00 94.31 76 PHE A CA 1
ATOM 596 C C . PHE A 1 76 ? 0.305 -2.290 -15.497 1.00 94.31 76 PHE A C 1
ATOM 598 O O . PHE A 1 76 ? -0.085 -2.966 -14.547 1.00 94.31 76 PHE A O 1
ATOM 605 N N . THR A 1 77 ? 0.680 -2.863 -16.640 1.00 95.38 77 THR A N 1
ATOM 606 C CA . THR A 1 77 ? 0.807 -4.322 -16.789 1.00 95.38 77 THR A CA 1
ATOM 607 C C . THR A 1 77 ? 2.168 -4.805 -16.290 1.00 95.38 77 THR A C 1
ATOM 609 O O . THR A 1 77 ? 3.151 -4.072 -16.382 1.00 95.38 77 THR A O 1
ATOM 612 N N . ALA A 1 78 ? 2.256 -6.065 -15.848 1.00 95.56 78 ALA A N 1
ATOM 613 C CA . ALA A 1 78 ? 3.525 -6.678 -15.431 1.00 95.56 78 ALA A CA 1
ATOM 614 C C . ALA A 1 78 ? 4.611 -6.543 -16.512 1.00 95.56 78 ALA A C 1
ATOM 616 O O . ALA A 1 78 ? 5.701 -6.059 -16.242 1.00 95.56 78 ALA A O 1
ATOM 617 N N . ARG A 1 79 ? 4.263 -6.816 -17.776 1.00 97.00 79 ARG A N 1
ATOM 618 C CA . ARG A 1 79 ? 5.175 -6.643 -18.916 1.00 97.00 79 ARG A CA 1
ATOM 619 C C . ARG A 1 79 ? 5.702 -5.211 -19.058 1.00 97.00 79 ARG A C 1
ATOM 621 O O . ARG A 1 79 ? 6.859 -5.021 -19.422 1.00 97.00 79 ARG A O 1
ATOM 628 N N . ARG A 1 80 ? 4.855 -4.197 -18.843 1.00 95.94 80 ARG A N 1
ATOM 629 C CA . ARG A 1 80 ? 5.284 -2.790 -18.896 1.00 95.94 80 ARG A CA 1
ATOM 630 C C . ARG A 1 80 ? 6.149 -2.430 -17.690 1.00 95.94 80 ARG A C 1
ATOM 632 O O . ARG A 1 80 ? 7.116 -1.704 -17.876 1.00 95.94 80 ARG A O 1
ATOM 639 N N . ALA A 1 81 ? 5.856 -2.979 -16.511 1.00 95.56 81 ALA A N 1
ATOM 640 C CA . ALA A 1 81 ? 6.712 -2.846 -15.335 1.00 95.56 81 ALA A CA 1
ATOM 641 C C . ALA A 1 81 ? 8.101 -3.462 -15.567 1.00 95.56 81 ALA A C 1
ATOM 643 O O . ALA A 1 81 ? 9.106 -2.804 -15.317 1.00 95.56 81 ALA A O 1
ATOM 644 N N . ASP A 1 82 ? 8.170 -4.663 -16.146 1.00 97.56 82 ASP A N 1
ATOM 645 C CA . ASP A 1 82 ? 9.440 -5.322 -16.467 1.00 97.56 82 ASP A CA 1
ATOM 646 C C . ASP A 1 82 ? 10.274 -4.515 -17.469 1.00 97.56 82 ASP A C 1
ATOM 648 O O . ASP A 1 82 ? 11.486 -4.390 -17.309 1.00 97.56 82 ASP A O 1
ATOM 652 N N . ALA A 1 83 ? 9.629 -3.901 -18.465 1.00 97.31 83 ALA A N 1
ATOM 653 C CA . ALA A 1 83 ? 10.303 -3.051 -19.444 1.00 97.31 83 ALA A CA 1
ATOM 654 C C . ALA A 1 83 ? 10.903 -1.766 -18.837 1.00 97.31 83 ALA A C 1
ATOM 656 O O . ALA A 1 83 ? 11.819 -1.198 -19.425 1.00 97.31 83 ALA A O 1
ATOM 657 N N . MET A 1 84 ? 10.418 -1.307 -17.676 1.00 97.19 84 MET A N 1
ATOM 658 C CA . MET A 1 84 ? 10.980 -0.142 -16.974 1.00 97.19 84 MET A CA 1
ATOM 659 C C . MET A 1 84 ? 12.242 -0.469 -16.171 1.00 97.19 84 MET A C 1
ATOM 661 O O . MET A 1 84 ? 12.936 0.455 -15.752 1.00 97.19 84 MET A O 1
ATOM 665 N N . ARG A 1 85 ? 12.560 -1.756 -15.970 1.00 97.25 85 ARG A N 1
ATOM 666 C CA . ARG A 1 85 ? 13.675 -2.197 -15.121 1.00 97.25 85 ARG A CA 1
ATOM 667 C C . ARG A 1 85 ? 15.003 -1.484 -15.413 1.00 97.25 85 ARG A C 1
ATOM 669 O O . ARG A 1 85 ? 15.584 -1.009 -14.444 1.00 97.25 85 ARG A O 1
ATOM 676 N N . PRO A 1 86 ? 15.459 -1.326 -16.675 1.00 98.00 86 PRO A N 1
ATOM 677 C CA . PRO A 1 86 ? 16.725 -0.644 -16.950 1.00 98.00 86 PRO A CA 1
ATOM 678 C C . PRO A 1 86 ? 16.740 0.789 -16.412 1.00 98.00 86 PRO A C 1
ATOM 680 O O . PRO A 1 86 ? 17.651 1.169 -15.690 1.00 98.00 86 PRO A O 1
ATOM 683 N N . ARG A 1 87 ? 15.665 1.551 -16.655 1.00 97.00 87 ARG A N 1
ATOM 684 C CA . ARG A 1 87 ? 15.582 2.945 -16.210 1.00 97.00 87 ARG A CA 1
ATOM 685 C C . ARG A 1 87 ? 15.566 3.068 -14.689 1.00 97.00 87 ARG A C 1
ATOM 687 O O . ARG A 1 87 ? 16.142 4.013 -14.167 1.00 97.00 87 ARG A O 1
ATOM 694 N N . VAL A 1 88 ? 14.889 2.151 -13.995 1.00 97.06 88 VAL A N 1
ATOM 695 C CA . VAL A 1 88 ? 14.867 2.122 -12.523 1.00 97.06 88 VAL A CA 1
ATOM 696 C C . VAL A 1 88 ? 16.263 1.843 -11.974 1.00 97.06 88 VAL A C 1
ATOM 698 O O . VAL A 1 88 ? 16.667 2.513 -11.033 1.00 97.06 88 VAL A O 1
ATOM 701 N N . THR A 1 89 ? 17.006 0.912 -12.580 1.00 96.88 89 THR A N 1
ATOM 702 C CA . THR A 1 89 ? 18.398 0.634 -12.201 1.00 96.88 89 THR A CA 1
ATOM 703 C C . THR A 1 89 ? 19.298 1.847 -12.413 1.00 96.88 89 THR A C 1
ATOM 705 O O . THR A 1 89 ? 20.082 2.151 -11.524 1.00 96.88 89 THR A O 1
ATOM 708 N N . ASP A 1 90 ? 19.144 2.573 -13.524 1.00 97.38 90 ASP A N 1
ATOM 709 C CA . ASP A 1 90 ? 19.918 3.799 -13.757 1.00 97.38 90 ASP A CA 1
ATOM 710 C C . ASP A 1 90 ? 19.629 4.856 -12.677 1.00 97.38 90 ASP A C 1
ATOM 712 O O . ASP A 1 90 ? 20.552 5.433 -12.122 1.00 97.38 90 ASP A O 1
ATOM 716 N N . VAL A 1 91 ? 18.350 5.077 -12.327 1.00 97.19 91 VAL A N 1
ATOM 717 C CA . VAL A 1 91 ? 17.983 6.017 -11.246 1.00 97.19 91 VAL A CA 1
ATOM 718 C C . VAL A 1 91 ? 18.560 5.578 -9.901 1.00 97.19 91 VAL A C 1
ATOM 720 O O . VAL A 1 91 ? 19.019 6.418 -9.138 1.00 97.19 91 VAL A O 1
ATOM 723 N N . ASP A 1 92 ? 18.501 4.286 -9.585 1.00 96.94 92 ASP A N 1
ATOM 724 C CA . ASP A 1 92 ? 19.027 3.750 -8.328 1.00 96.94 92 ASP A CA 1
ATOM 725 C C . ASP A 1 92 ? 20.550 3.930 -8.238 1.00 96.94 92 ASP A C 1
ATOM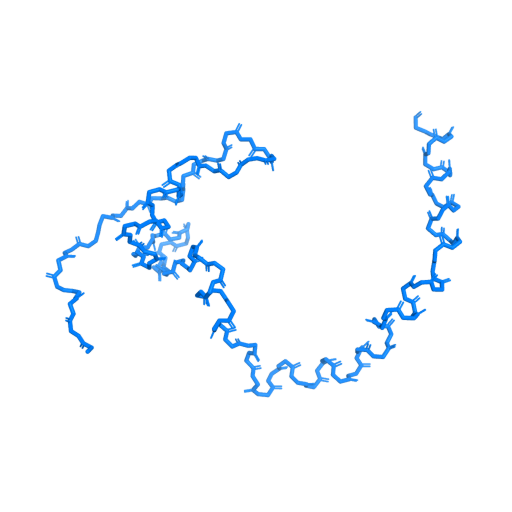 727 O O . ASP A 1 92 ? 21.053 4.407 -7.223 1.00 96.94 92 ASP A O 1
ATOM 731 N N . ALA A 1 93 ? 21.270 3.651 -9.330 1.00 96.12 93 ALA A N 1
ATOM 732 C CA . ALA A 1 93 ? 22.707 3.894 -9.429 1.00 96.12 93 ALA A CA 1
ATOM 733 C C . ALA A 1 93 ? 23.041 5.384 -9.252 1.00 96.12 93 ALA A C 1
ATOM 735 O O . ALA A 1 93 ? 23.873 5.723 -8.411 1.00 96.12 93 ALA A O 1
ATOM 736 N N . ASP A 1 94 ? 22.323 6.271 -9.952 1.00 95.94 94 ASP A N 1
ATOM 737 C CA . ASP A 1 94 ? 22.485 7.724 -9.822 1.00 95.94 94 ASP A CA 1
ATOM 738 C C . ASP A 1 94 ? 22.273 8.191 -8.371 1.00 95.94 94 ASP A C 1
ATOM 740 O O . ASP A 1 94 ? 22.959 9.100 -7.900 1.00 95.94 94 ASP A O 1
ATOM 744 N N . LEU A 1 95 ? 21.305 7.605 -7.657 1.00 94.38 95 LEU A N 1
ATOM 745 C CA . LEU A 1 95 ? 21.014 7.956 -6.267 1.00 94.38 95 LEU A CA 1
ATOM 746 C C . LEU A 1 95 ? 22.118 7.491 -5.319 1.00 94.38 95 LEU A C 1
ATOM 748 O O . LEU A 1 95 ? 22.498 8.256 -4.442 1.00 94.38 95 LEU A O 1
ATOM 752 N N . VAL A 1 96 ? 22.633 6.273 -5.493 1.00 95.25 96 VAL A N 1
ATOM 753 C CA . VAL A 1 96 ? 23.713 5.729 -4.654 1.00 95.25 96 VAL A CA 1
ATOM 754 C C . VAL A 1 96 ? 25.018 6.497 -4.855 1.00 95.25 96 VAL A C 1
ATOM 756 O O . VAL A 1 96 ? 25.751 6.732 -3.898 1.00 95.25 96 VAL A O 1
ATOM 759 N N . GLU A 1 97 ? 25.317 6.899 -6.089 1.00 89.06 97 GLU A N 1
ATOM 760 C CA . GLU A 1 97 ? 26.542 7.638 -6.406 1.00 89.06 97 GLU A CA 1
ATOM 761 C C . GLU A 1 97 ? 26.500 9.101 -5.928 1.00 89.06 97 GLU A C 1
ATOM 763 O O . GLU A 1 97 ? 27.554 9.690 -5.687 1.00 89.06 97 GLU A O 1
ATOM 768 N N . ASN A 1 98 ? 25.303 9.679 -5.750 1.00 78.44 98 ASN A N 1
ATOM 769 C CA . ASN A 1 98 ? 25.102 11.082 -5.360 1.00 78.44 98 ASN A CA 1
ATOM 770 C C . ASN A 1 98 ? 24.558 11.292 -3.928 1.00 78.44 98 ASN A C 1
ATOM 772 O O . ASN A 1 98 ? 24.220 12.429 -3.583 1.00 78.44 98 ASN A O 1
ATOM 776 N N . SER A 1 99 ? 24.430 10.238 -3.112 1.00 62.38 99 SER A N 1
ATOM 777 C CA . SER A 1 99 ? 23.939 10.309 -1.719 1.00 62.38 99 SER A CA 1
ATOM 778 C C . SER A 1 99 ? 25.034 10.490 -0.677 1.00 62.38 99 SER A C 1
ATOM 780 O O . SER A 1 99 ? 26.079 9.816 -0.813 1.00 62.38 99 SER A O 1
#

Foldseek 3Di:
DDDDPDDFDADEQDDQPDPVDRDPVLVCCVPPPQWGWYQDPVRDIDTDRSDPVSVVPPDPDPPVPVVVCVVCVVCVDPVNVVVCVVVVVVVVVVVVVVD

Solvent-accessible surface area (backbone atoms only — not comparable to full-atom values): 6363 Å² total; per-residue (Å²): 144,86,88,85,91,68,89,72,67,81,45,64,80,77,76,64,90,44,95,90,44,78,44,73,72,52,61,53,36,45,73,79,43,42,72,48,61,32,47,44,96,88,71,48,77,46,66,57,62,64,38,71,74,54,49,72,66,58,76,77,58,76,66,77,51,51,60,61,45,67,74,48,46,80,72,73,31,70,71,49,54,62,71,42,46,67,62,52,51,52,52,51,50,54,48,66,76,71,106

Mean predicted aligned error: 11.12 Å